Protein AF-A0AAN7PDF5-F1 (afdb_monomer)

Secondary structure (DSSP, 8-state):
-HHHHHHHHHHHHHHHHHHHHHHHHHHHHHHHHHHHHHHHHHHHHHHHH--HHHHTTGGGS-HHHHT-HHHHHHHHHHHHSHHHHHHHHHHHHHH----TTS-HHHHHHHHHHHHHHH-TTS-HHHHHHHHHHHHHHHHHHHHHHTT--

Structure (mmCIF, N/CA/C/O backbone):
data_AF-A0AAN7PDF5-F1
#
_entry.id   AF-A0AAN7PDF5-F1
#
loop_
_atom_site.group_PDB
_atom_site.id
_atom_site.type_symbol
_atom_site.label_atom_id
_atom_site.label_alt_id
_atom_site.label_comp_id
_atom_site.label_asym_id
_atom_site.label_entity_id
_atom_site.label_seq_id
_atom_site.pdbx_PDB_ins_code
_atom_site.Cartn_x
_atom_site.Cartn_y
_atom_site.Cartn_z
_atom_site.occupancy
_atom_site.B_iso_or_equiv
_atom_site.auth_seq_id
_atom_site.auth_comp_id
_atom_site.auth_asym_id
_atom_site.auth_atom_id
_atom_site.pdbx_PDB_model_num
ATOM 1 N N . MET A 1 1 ? 36.054 16.491 -57.689 1.00 58.94 1 MET A N 1
ATOM 2 C CA . MET A 1 1 ? 36.475 15.459 -56.712 1.00 58.94 1 MET A CA 1
ATOM 3 C C . MET A 1 1 ? 36.197 15.874 -55.263 1.00 58.94 1 MET A C 1
ATOM 5 O O . MET A 1 1 ? 35.861 14.996 -54.487 1.00 58.94 1 MET A O 1
ATOM 9 N N . LEU A 1 2 ? 36.291 17.167 -54.902 1.00 62.31 2 LEU A N 1
ATOM 10 C CA . LEU A 1 2 ? 35.945 17.670 -53.557 1.00 62.31 2 LEU A CA 1
ATOM 11 C C . LEU A 1 2 ? 34.435 17.578 -53.238 1.00 62.31 2 LEU A C 1
ATOM 13 O O . LEU A 1 2 ? 34.096 16.955 -52.245 1.00 62.31 2 LEU A O 1
ATOM 17 N N . ASN A 1 3 ? 33.548 18.028 -54.139 1.00 74.94 3 ASN A N 1
ATOM 18 C CA . ASN A 1 3 ? 32.081 17.953 -53.955 1.00 74.94 3 ASN A CA 1
ATOM 19 C C . ASN A 1 3 ? 31.545 16.542 -53.667 1.00 74.94 3 ASN A C 1
ATOM 21 O O . ASN A 1 3 ? 30.668 16.362 -52.838 1.00 74.94 3 ASN A O 1
ATOM 25 N N . LEU A 1 4 ? 32.093 15.529 -54.344 1.00 82.38 4 LEU A N 1
ATOM 26 C CA . LEU A 1 4 ? 31.628 14.151 -54.185 1.00 82.38 4 LEU A CA 1
ATOM 27 C C . LEU A 1 4 ? 31.993 13.586 -52.804 1.00 82.38 4 LEU A C 1
ATOM 29 O O . LEU A 1 4 ? 31.283 12.746 -52.274 1.00 82.38 4 LEU A O 1
ATOM 33 N N . LYS A 1 5 ? 33.114 14.028 -52.219 1.00 83.38 5 LYS A N 1
ATOM 34 C CA . LYS A 1 5 ? 33.492 13.612 -50.863 1.00 83.38 5 LYS A CA 1
ATOM 35 C C . LYS A 1 5 ? 32.571 14.227 -49.816 1.00 83.38 5 LYS A C 1
ATOM 37 O O . LYS A 1 5 ? 32.263 13.559 -48.842 1.00 83.38 5 LYS A O 1
ATOM 42 N N . GLU A 1 6 ? 32.155 15.469 -50.028 1.00 85.31 6 GLU A N 1
ATOM 43 C CA . GLU A 1 6 ? 31.268 16.204 -49.126 1.00 85.31 6 GLU A CA 1
ATOM 44 C C . GLU A 1 6 ? 29.855 15.603 -49.134 1.00 85.31 6 GLU A C 1
ATOM 46 O O . GLU A 1 6 ? 29.350 15.235 -48.081 1.00 85.31 6 GLU A O 1
ATOM 51 N N . GLU A 1 7 ? 29.311 15.321 -50.321 1.00 87.06 7 GLU A N 1
ATOM 52 C CA . GLU A 1 7 ? 28.013 14.649 -50.498 1.00 87.06 7 GLU A CA 1
ATOM 53 C C . GLU A 1 7 ? 27.995 13.226 -49.902 1.00 87.06 7 GLU A C 1
ATOM 55 O O . GLU A 1 7 ? 27.017 12.797 -49.288 1.00 87.06 7 GLU A O 1
ATOM 60 N N . ILE A 1 8 ? 29.105 12.485 -50.025 1.00 90.88 8 ILE A N 1
ATOM 61 C CA . ILE A 1 8 ? 29.248 11.172 -49.378 1.00 90.88 8 ILE A CA 1
ATOM 62 C C . ILE A 1 8 ? 29.306 11.316 -47.851 1.00 90.88 8 ILE A C 1
ATOM 64 O O . ILE A 1 8 ? 28.710 10.496 -47.156 1.00 90.88 8 ILE A O 1
ATOM 68 N N . CYS A 1 9 ? 30.008 12.321 -47.319 1.00 89.19 9 CYS A N 1
ATOM 69 C CA . CYS A 1 9 ? 30.081 12.558 -45.876 1.00 89.19 9 CYS A CA 1
ATOM 70 C C . CYS A 1 9 ? 28.717 12.924 -45.283 1.00 89.19 9 CYS A C 1
ATOM 72 O O . CYS A 1 9 ? 28.357 12.368 -44.250 1.00 89.19 9 CYS A O 1
ATOM 74 N N . GLU A 1 10 ? 27.952 13.798 -45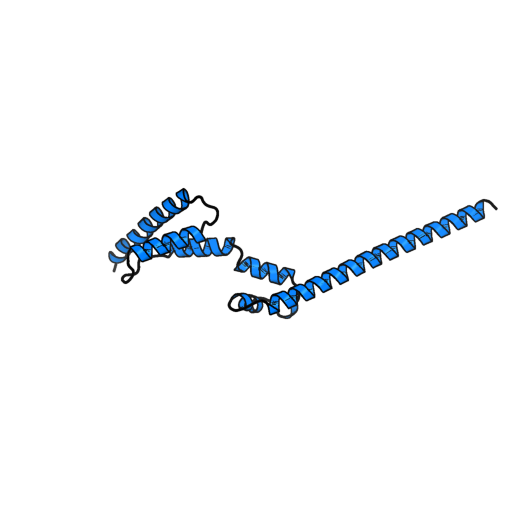.939 1.00 90.69 10 GLU A N 1
ATOM 75 C CA . GLU A 1 10 ? 26.587 14.143 -45.517 1.00 90.69 10 GLU A CA 1
ATOM 76 C C . GLU A 1 10 ? 25.687 12.905 -45.522 1.00 90.69 10 GLU A C 1
ATOM 78 O O . GLU A 1 10 ? 25.125 12.553 -44.491 1.00 90.69 10 GLU A O 1
ATOM 83 N N . SER A 1 11 ? 25.670 12.136 -46.619 1.00 91.56 11 SER A N 1
ATOM 84 C CA . SER A 1 11 ? 24.857 10.914 -46.695 1.00 91.56 11 SER A CA 1
ATOM 85 C C . SER A 1 11 ? 25.243 9.854 -45.656 1.00 91.56 11 SER A C 1
ATOM 87 O O . SER A 1 11 ? 24.397 9.062 -45.235 1.00 91.56 11 SER A O 1
ATOM 89 N N . VAL A 1 12 ? 26.520 9.776 -45.271 1.00 94.75 12 VAL A N 1
ATOM 90 C CA . VAL A 1 12 ? 26.971 8.874 -44.204 1.00 94.75 12 VAL A CA 1
ATOM 91 C C . VAL A 1 12 ? 26.532 9.389 -42.836 1.00 94.75 12 VAL A C 1
ATOM 93 O O . VAL A 1 12 ? 26.063 8.581 -42.040 1.00 94.75 12 VAL A O 1
ATOM 96 N N . ASN A 1 13 ? 26.639 10.692 -42.573 1.00 93.69 13 ASN A N 1
ATOM 97 C CA . ASN A 1 13 ? 26.194 11.290 -41.314 1.00 93.69 13 ASN A CA 1
ATOM 98 C C . ASN A 1 13 ? 24.681 11.142 -41.118 1.00 93.69 13 ASN A C 1
ATOM 100 O O . ASN A 1 13 ? 24.274 10.696 -40.051 1.00 93.69 13 ASN A O 1
ATOM 104 N N . ASP A 1 14 ? 23.874 11.388 -42.153 1.00 94.75 14 ASP A N 1
ATOM 105 C CA . ASP A 1 14 ? 22.415 11.213 -42.092 1.00 94.75 14 ASP A CA 1
ATOM 106 C C . ASP A 1 14 ? 22.040 9.771 -41.716 1.00 94.75 14 ASP A C 1
ATOM 108 O O . ASP A 1 14 ? 21.170 9.523 -40.886 1.00 94.75 14 ASP A O 1
ATOM 112 N N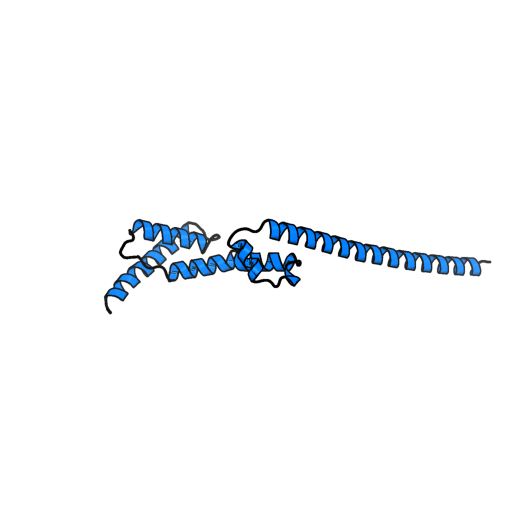 . LYS A 1 15 ? 22.745 8.789 -42.294 1.00 95.75 15 LYS A N 1
ATOM 113 C CA . LYS A 1 15 ? 22.538 7.367 -41.974 1.00 95.75 15 LYS A CA 1
ATOM 114 C C . LYS A 1 15 ? 23.014 7.005 -40.571 1.00 95.75 15 LYS A C 1
ATOM 116 O O . LYS A 1 15 ? 22.474 6.072 -39.985 1.00 95.75 15 LYS A O 1
ATOM 121 N N . ILE A 1 16 ? 24.048 7.670 -40.056 1.00 95.56 16 ILE A N 1
ATOM 122 C CA . ILE A 1 16 ? 24.496 7.482 -38.672 1.00 95.56 16 ILE A CA 1
ATOM 123 C C . ILE A 1 16 ? 23.417 8.001 -37.722 1.00 95.56 16 ILE A C 1
ATOM 125 O O . ILE A 1 16 ? 23.027 7.261 -36.825 1.00 95.56 16 ILE A O 1
ATOM 129 N N . GLU A 1 17 ? 22.893 9.203 -37.961 1.00 96.38 17 GLU A N 1
ATOM 130 C CA . GLU A 1 17 ? 21.837 9.806 -37.141 1.00 96.38 17 GLU A CA 1
ATOM 131 C C . GLU A 1 17 ? 20.555 8.954 -37.158 1.00 96.38 17 GLU A C 1
ATOM 133 O O . GLU A 1 17 ? 20.021 8.622 -36.101 1.00 96.38 17 GLU A O 1
ATOM 138 N N . GLU A 1 18 ? 20.130 8.467 -38.331 1.00 96.75 18 GLU A N 1
ATOM 139 C CA . GLU A 1 18 ? 18.993 7.540 -38.457 1.00 96.75 18 GLU A CA 1
ATOM 140 C C . GLU A 1 18 ? 19.201 6.253 -37.636 1.00 96.75 18 GLU A C 1
ATOM 142 O O . GLU A 1 18 ? 18.292 5.767 -36.956 1.00 96.75 18 GLU A O 1
ATOM 147 N N . VAL A 1 19 ? 20.414 5.688 -37.670 1.00 96.62 19 VAL A N 1
ATOM 148 C CA . VAL A 1 19 ? 20.750 4.494 -36.885 1.00 96.62 19 VAL A CA 1
ATOM 149 C C . VAL A 1 19 ? 20.757 4.799 -35.388 1.00 96.62 19 VAL A C 1
ATOM 151 O O . VAL A 1 19 ? 20.282 3.968 -34.610 1.00 96.62 19 VAL A O 1
ATOM 154 N N . GLU A 1 20 ? 21.274 5.952 -34.968 1.00 97.50 20 GLU A N 1
ATOM 155 C CA . GLU A 1 20 ? 21.283 6.373 -33.564 1.00 97.50 20 GLU A CA 1
ATOM 156 C C . GLU A 1 20 ? 19.857 6.526 -33.022 1.00 97.50 20 GLU A C 1
ATOM 158 O O . GLU A 1 20 ? 19.531 5.924 -31.993 1.00 97.50 20 GLU A O 1
ATOM 163 N N . GLU A 1 21 ? 18.974 7.217 -33.747 1.00 97.12 21 GLU A N 1
ATOM 164 C CA . GLU A 1 21 ? 17.566 7.368 -33.363 1.00 97.12 21 GLU A CA 1
ATOM 165 C C . GLU A 1 21 ? 16.846 6.016 -33.250 1.00 97.12 21 GLU A C 1
ATOM 167 O O . GLU A 1 21 ? 16.120 5.757 -32.281 1.00 97.12 21 GLU A O 1
ATOM 172 N N . GLU A 1 22 ? 17.067 5.118 -34.211 1.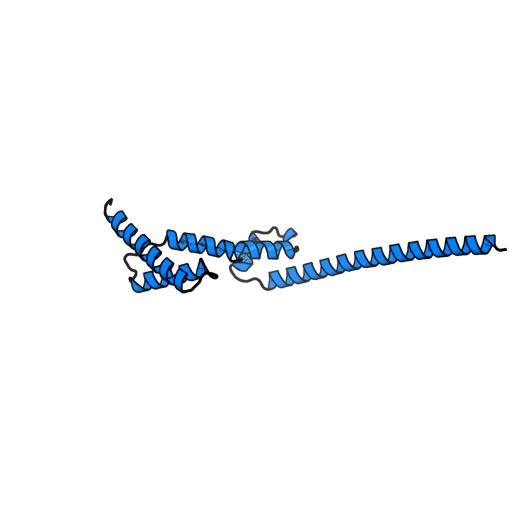00 97.44 22 GLU A N 1
ATOM 173 C CA . GLU A 1 22 ? 16.449 3.793 -34.231 1.00 97.44 22 GLU A CA 1
ATOM 174 C C . GLU A 1 22 ? 16.972 2.898 -33.091 1.00 97.44 22 GLU A C 1
ATOM 176 O O . GLU A 1 22 ? 16.212 2.126 -32.492 1.00 97.44 22 GLU A O 1
ATOM 181 N N . VAL A 1 23 ? 18.261 3.006 -32.746 1.00 97.62 23 VAL A N 1
ATOM 182 C CA . VAL A 1 23 ? 18.846 2.319 -31.585 1.00 97.62 23 VAL A CA 1
ATOM 183 C C . VAL A 1 23 ? 18.248 2.855 -30.291 1.00 97.62 23 VAL A C 1
ATOM 185 O O . VAL A 1 23 ? 17.833 2.056 -29.448 1.00 97.62 23 VAL A O 1
ATOM 188 N N . GLU A 1 24 ? 18.154 4.175 -30.127 1.00 96.94 24 GLU A N 1
ATOM 189 C CA . GLU A 1 24 ? 17.550 4.766 -28.937 1.00 96.94 24 GLU A CA 1
ATOM 190 C C . GLU A 1 24 ? 16.079 4.379 -28.786 1.00 96.94 24 GLU A C 1
ATOM 192 O O . GLU A 1 24 ? 15.627 4.041 -27.689 1.00 96.94 24 GLU A O 1
ATOM 197 N N . LYS A 1 25 ? 15.321 4.396 -29.885 1.00 97.06 25 LYS A N 1
ATOM 198 C CA . LYS A 1 25 ? 13.922 3.971 -29.897 1.00 97.06 25 LYS A CA 1
ATOM 199 C C . LYS A 1 25 ? 13.791 2.517 -29.452 1.00 97.06 25 LYS A C 1
ATOM 201 O O . LYS A 1 25 ? 13.025 2.231 -28.533 1.00 97.06 25 LYS A O 1
ATOM 206 N N . LYS A 1 26 ? 14.599 1.613 -30.015 1.00 96.50 26 LYS A N 1
ATOM 207 C CA . LYS A 1 26 ? 14.631 0.202 -29.599 1.00 96.50 26 LYS A CA 1
ATOM 208 C C . LYS A 1 26 ? 15.055 0.027 -28.147 1.00 96.50 26 LYS A C 1
ATOM 210 O O . LYS A 1 26 ? 14.560 -0.880 -27.478 1.00 96.50 26 LYS A O 1
ATOM 215 N N . LEU A 1 27 ? 15.968 0.860 -27.650 1.00 96.25 27 LEU A N 1
ATOM 216 C CA . LEU A 1 27 ? 16.372 0.848 -26.248 1.00 96.25 27 LEU A CA 1
ATOM 217 C C . LEU A 1 27 ? 15.190 1.232 -25.345 1.00 96.25 27 LEU A C 1
ATOM 219 O O . LEU A 1 27 ? 14.902 0.510 -24.392 1.00 96.25 27 LEU A O 1
ATOM 223 N N . ARG A 1 28 ? 14.468 2.309 -25.684 1.00 95.56 28 ARG A N 1
ATOM 224 C CA . ARG A 1 28 ? 13.273 2.775 -24.960 1.00 95.56 28 ARG A CA 1
ATOM 225 C C . ARG A 1 28 ? 12.166 1.720 -24.946 1.00 95.56 28 ARG A C 1
ATOM 227 O O . ARG A 1 28 ? 11.657 1.393 -23.877 1.00 95.56 28 ARG A O 1
ATOM 234 N N . GLU A 1 29 ? 11.848 1.134 -26.097 1.00 96.06 29 GLU A N 1
ATOM 235 C CA . GLU A 1 29 ? 10.846 0.064 -26.211 1.00 96.06 29 GLU A CA 1
ATOM 236 C C . GLU A 1 29 ? 11.232 -1.166 -25.378 1.00 96.06 29 GLU A C 1
ATOM 238 O O . GLU A 1 29 ? 10.410 -1.715 -24.642 1.00 96.06 29 GLU A O 1
ATOM 243 N N . LYS A 1 30 ? 12.505 -1.583 -25.426 1.00 95.56 30 LYS A N 1
ATOM 244 C CA . LYS A 1 30 ? 12.992 -2.696 -24.601 1.00 95.56 30 LYS A CA 1
ATOM 245 C C . LYS A 1 30 ? 12.930 -2.391 -23.109 1.00 95.56 30 LYS A C 1
ATOM 247 O O . LYS A 1 30 ? 12.608 -3.295 -22.342 1.00 95.56 30 LYS A O 1
ATOM 252 N N . MET A 1 31 ? 13.240 -1.162 -22.696 1.00 95.12 31 MET A N 1
ATOM 253 C CA . MET A 1 31 ? 13.129 -0.752 -21.295 1.00 95.12 31 MET A CA 1
ATOM 254 C C . MET A 1 31 ? 11.680 -0.813 -20.810 1.00 95.12 31 MET A C 1
ATOM 256 O O . MET A 1 31 ? 11.435 -1.391 -19.756 1.00 95.12 31 MET A O 1
ATOM 260 N N . GLN A 1 32 ? 10.728 -0.309 -21.600 1.00 92.56 32 GLN A N 1
ATOM 261 C CA . GLN A 1 32 ? 9.301 -0.375 -21.266 1.00 92.56 32 GLN A CA 1
ATOM 262 C C . GLN A 1 32 ? 8.811 -1.821 -21.140 1.00 92.56 32 GLN A C 1
ATOM 264 O O . GLN A 1 32 ? 8.199 -2.179 -20.137 1.00 92.56 32 GLN A O 1
ATOM 269 N N . LEU A 1 33 ? 9.150 -2.681 -22.106 1.00 93.19 33 LEU A N 1
ATOM 270 C CA . LEU A 1 33 ? 8.805 -4.106 -22.051 1.00 93.19 33 LEU A CA 1
ATOM 271 C C . LEU A 1 33 ? 9.427 -4.813 -20.838 1.00 93.19 33 LEU A C 1
ATOM 273 O O . LEU A 1 33 ? 8.822 -5.712 -20.254 1.00 93.19 33 LEU A O 1
ATOM 277 N N . PHE A 1 34 ? 10.653 -4.438 -20.466 1.00 93.94 34 PHE A N 1
ATOM 278 C CA . PHE A 1 34 ? 11.329 -4.999 -19.301 1.00 93.94 34 PHE A CA 1
ATOM 279 C C . PHE A 1 34 ? 10.648 -4.580 -17.994 1.00 93.94 34 PHE A C 1
ATOM 281 O O . PHE A 1 34 ? 10.416 -5.426 -17.131 1.00 93.94 34 PHE A O 1
ATOM 288 N N . GLU A 1 35 ? 10.286 -3.305 -17.869 1.00 90.19 35 GLU A N 1
ATOM 289 C CA . GLU A 1 35 ? 9.569 -2.767 -16.713 1.00 90.19 35 GLU A CA 1
ATOM 290 C C . GLU A 1 35 ? 8.170 -3.379 -16.572 1.00 90.19 35 GLU A C 1
ATOM 292 O O . GLU A 1 35 ? 7.802 -3.837 -15.491 1.00 90.19 35 GLU A O 1
ATOM 297 N N . GLU A 1 36 ? 7.421 -3.497 -17.670 1.00 89.38 36 GLU A N 1
ATOM 298 C CA . GLU A 1 36 ? 6.111 -4.154 -17.679 1.00 89.38 36 GLU A CA 1
ATOM 299 C C . GLU A 1 36 ? 6.213 -5.612 -17.215 1.00 89.38 36 GLU A C 1
ATOM 301 O O . GLU A 1 36 ? 5.439 -6.066 -16.368 1.00 89.38 36 GLU A O 1
ATOM 306 N N . ARG A 1 37 ? 7.231 -6.336 -17.690 1.00 91.56 37 ARG A N 1
ATOM 307 C CA . ARG A 1 37 ? 7.473 -7.721 -17.278 1.00 91.56 37 ARG A CA 1
ATOM 308 C C . ARG A 1 37 ? 7.837 -7.836 -15.797 1.00 91.56 37 ARG A C 1
ATOM 310 O O . ARG A 1 37 ? 7.403 -8.783 -15.138 1.00 91.56 37 ARG A O 1
ATOM 317 N N . ILE A 1 38 ? 8.617 -6.893 -15.266 1.00 92.38 38 ILE A N 1
ATOM 318 C CA . ILE A 1 38 ? 8.904 -6.817 -13.827 1.00 92.38 38 ILE A CA 1
ATOM 319 C C . ILE A 1 38 ? 7.611 -6.583 -13.047 1.00 92.38 38 ILE A C 1
ATOM 321 O O . ILE A 1 38 ? 7.350 -7.299 -12.081 1.00 92.38 38 ILE A O 1
ATOM 325 N N . ASN A 1 39 ? 6.779 -5.638 -13.482 1.00 90.56 39 ASN A N 1
ATOM 326 C CA . ASN A 1 39 ? 5.529 -5.304 -12.806 1.00 90.56 39 ASN A CA 1
ATOM 327 C C . ASN A 1 39 ? 4.554 -6.486 -12.788 1.00 90.56 39 ASN A C 1
ATOM 329 O O . ASN A 1 39 ? 3.985 -6.788 -11.740 1.00 90.56 39 ASN A O 1
ATOM 333 N N . GLN A 1 40 ? 4.429 -7.227 -13.889 1.00 88.06 40 GLN A N 1
ATOM 334 C CA . GLN A 1 40 ? 3.621 -8.452 -13.938 1.00 88.06 40 GLN A CA 1
ATOM 335 C C . GLN A 1 40 ? 4.128 -9.521 -12.957 1.00 88.06 40 GLN A C 1
ATOM 337 O O . GLN A 1 40 ? 3.344 -10.150 -12.238 1.00 88.06 40 GLN A O 1
ATOM 342 N N . MET A 1 41 ? 5.449 -9.717 -12.888 1.00 90.75 41 MET A N 1
ATOM 343 C CA . MET A 1 41 ? 6.054 -10.688 -11.975 1.00 90.75 41 MET A CA 1
ATOM 344 C C . MET A 1 41 ? 5.862 -10.280 -10.508 1.00 90.75 41 MET A C 1
ATOM 346 O O . MET A 1 41 ? 5.507 -11.115 -9.673 1.00 90.75 41 MET A O 1
ATOM 350 N N . ASN A 1 42 ? 6.034 -8.992 -10.205 1.00 92.25 42 ASN A N 1
ATOM 351 C CA . ASN A 1 42 ? 5.815 -8.431 -8.876 1.00 92.25 42 ASN A CA 1
ATOM 352 C C . ASN A 1 42 ? 4.346 -8.529 -8.457 1.00 92.25 42 ASN A C 1
ATOM 354 O O . ASN A 1 42 ? 4.072 -8.947 -7.335 1.00 92.25 42 ASN A O 1
ATOM 358 N N . SER A 1 43 ? 3.407 -8.216 -9.356 1.00 89.88 43 SER A N 1
ATOM 359 C CA . SER A 1 43 ? 1.971 -8.371 -9.108 1.00 89.88 43 SER A CA 1
ATOM 360 C C . SER A 1 43 ? 1.618 -9.824 -8.780 1.00 89.88 43 SER A C 1
ATOM 362 O O . SER A 1 43 ? 1.033 -10.105 -7.732 1.00 89.88 43 SER A O 1
ATOM 364 N N . THR A 1 44 ? 2.065 -10.770 -9.607 1.00 90.31 44 THR A N 1
ATOM 365 C CA . THR A 1 44 ? 1.800 -12.199 -9.387 1.00 90.31 44 THR A CA 1
ATOM 366 C C . THR A 1 44 ? 2.365 -12.670 -8.045 1.00 90.31 44 THR A C 1
ATOM 368 O O . THR A 1 44 ? 1.677 -13.331 -7.266 1.00 90.31 44 THR A O 1
ATOM 371 N N . SER A 1 45 ? 3.612 -12.298 -7.742 1.00 92.19 45 SER A N 1
ATOM 372 C CA . SER A 1 45 ? 4.271 -12.631 -6.475 1.00 92.19 45 SER A CA 1
ATOM 373 C C . SER A 1 45 ? 3.537 -12.034 -5.270 1.00 92.19 45 SER A C 1
ATOM 375 O O . SER A 1 45 ? 3.318 -12.715 -4.261 1.00 92.19 45 SER A O 1
ATOM 377 N N . LEU A 1 46 ? 3.094 -10.779 -5.389 1.00 91.00 46 LEU A N 1
ATOM 378 C CA . LEU A 1 46 ? 2.325 -10.079 -4.367 1.00 91.00 46 LEU A CA 1
ATOM 379 C C . LEU A 1 46 ? 1.004 -10.802 -4.096 1.00 91.00 46 LEU A C 1
ATOM 381 O O . LEU A 1 46 ? 0.747 -11.168 -2.951 1.00 91.00 46 LEU A O 1
ATOM 385 N N . ILE A 1 47 ? 0.214 -11.091 -5.134 1.00 89.25 47 ILE A N 1
ATOM 386 C CA . ILE A 1 47 ? -1.062 -11.817 -5.029 1.00 89.25 47 ILE A CA 1
ATOM 387 C C . ILE A 1 47 ? -0.864 -13.167 -4.329 1.00 89.25 47 ILE A C 1
ATOM 389 O O . ILE A 1 47 ? -1.583 -13.487 -3.381 1.00 89.25 47 ILE A O 1
ATOM 393 N N . VAL A 1 48 ? 0.153 -13.935 -4.735 1.00 90.62 48 VAL A N 1
ATOM 394 C CA . VAL A 1 48 ? 0.478 -15.241 -4.135 1.00 90.62 48 VAL A CA 1
ATOM 395 C C . VAL A 1 48 ? 0.955 -15.119 -2.688 1.00 90.62 48 VAL A C 1
ATOM 397 O O . VAL A 1 48 ? 0.872 -16.098 -1.946 1.00 90.62 48 VAL A O 1
ATOM 400 N N . SER A 1 49 ? 1.403 -13.947 -2.244 1.00 90.44 49 SER A N 1
ATOM 401 C CA . SER A 1 49 ? 1.837 -13.697 -0.865 1.00 90.44 49 SER A CA 1
ATOM 402 C C . SER A 1 49 ? 0.706 -13.206 0.049 1.00 90.44 49 SER A C 1
ATOM 404 O O . SER A 1 49 ? 0.786 -13.392 1.264 1.00 90.44 49 SER A O 1
ATOM 406 N N . LEU A 1 50 ? -0.370 -12.629 -0.499 1.00 90.44 50 LEU A N 1
ATOM 407 C CA . LEU A 1 50 ? -1.494 -12.111 0.288 1.00 90.44 50 LEU A CA 1
ATOM 408 C C . LEU A 1 50 ? -2.272 -13.235 0.991 1.00 90.44 50 LEU A C 1
ATOM 410 O O . LEU A 1 50 ? -2.579 -14.283 0.418 1.00 90.44 50 LEU A O 1
ATOM 414 N N . ARG A 1 51 ? -2.613 -13.023 2.264 1.00 90.00 51 ARG A N 1
ATOM 415 C CA . ARG A 1 51 ? -3.352 -13.978 3.107 1.00 90.00 51 ARG A CA 1
ATOM 416 C C . ARG A 1 51 ? -4.431 -13.253 3.909 1.00 90.00 51 ARG A C 1
ATOM 418 O O . ARG A 1 51 ? -4.306 -12.061 4.186 1.00 90.00 51 ARG A O 1
ATOM 425 N N . GLY A 1 52 ? -5.472 -13.983 4.310 1.00 87.56 52 GLY A N 1
ATOM 426 C CA . GLY A 1 52 ? -6.511 -13.482 5.217 1.00 87.56 52 GLY A CA 1
ATOM 427 C C . GLY A 1 52 ? -7.190 -12.204 4.715 1.00 87.56 52 GLY A C 1
ATOM 428 O O . GLY A 1 52 ? -7.555 -12.105 3.546 1.00 87.56 52 GLY A O 1
ATOM 429 N N . GLU A 1 53 ? -7.338 -11.211 5.593 1.00 83.00 53 GLU A N 1
ATOM 430 C CA . GLU A 1 53 ? -7.998 -9.936 5.273 1.00 83.00 53 GLU A CA 1
ATOM 431 C C . GLU A 1 53 ? -7.308 -9.149 4.150 1.00 83.00 53 GLU A C 1
ATOM 433 O O . GLU A 1 53 ? -7.983 -8.445 3.396 1.00 83.00 53 GLU A O 1
ATOM 438 N N . ALA A 1 54 ? -5.989 -9.313 3.996 1.00 83.94 54 ALA A N 1
ATOM 439 C CA . ALA A 1 54 ? -5.223 -8.652 2.944 1.00 83.94 54 ALA A CA 1
ATOM 440 C C . ALA A 1 54 ? -5.559 -9.217 1.558 1.00 83.94 54 ALA A C 1
ATOM 442 O O . ALA A 1 54 ? -5.624 -8.466 0.589 1.00 83.94 54 ALA A O 1
ATOM 443 N N . LEU A 1 55 ? -5.882 -10.514 1.467 1.00 87.44 55 LEU A N 1
ATOM 444 C CA . LEU A 1 55 ? -6.415 -11.110 0.237 1.00 87.44 55 LEU A CA 1
ATOM 445 C C . LEU A 1 55 ? -7.797 -10.534 -0.110 1.00 87.44 55 LEU A C 1
ATOM 447 O O . LEU A 1 55 ? -8.124 -10.362 -1.281 1.00 87.44 55 LEU A O 1
ATOM 451 N N . GLY A 1 56 ? -8.584 -10.156 0.902 1.00 85.00 56 GLY A N 1
ATOM 452 C CA . GLY A 1 56 ? -9.869 -9.482 0.716 1.00 85.00 56 GLY A CA 1
ATOM 453 C C . GLY A 1 56 ? -9.764 -8.138 -0.016 1.00 85.00 56 GLY A C 1
ATOM 454 O O . GLY A 1 56 ? -10.760 -7.666 -0.553 1.00 85.00 56 GLY A O 1
ATOM 455 N N . VAL A 1 57 ? -8.577 -7.521 -0.091 1.00 85.44 57 VAL A N 1
ATOM 456 C CA . VAL A 1 57 ? -8.357 -6.327 -0.928 1.00 85.44 57 VAL A CA 1
ATOM 457 C C . VAL A 1 57 ? -8.522 -6.645 -2.412 1.00 85.44 57 VAL A C 1
ATOM 459 O O . VAL A 1 57 ? -9.057 -5.807 -3.139 1.00 85.44 57 VAL A O 1
ATOM 462 N N . LEU A 1 58 ? -8.170 -7.855 -2.859 1.00 85.81 58 LEU A N 1
ATOM 463 C CA . LEU A 1 58 ? -8.306 -8.249 -4.265 1.00 85.81 58 LEU A CA 1
ATOM 464 C C . LEU A 1 58 ? -9.766 -8.271 -4.722 1.00 85.81 58 LEU A C 1
ATOM 466 O O . LEU A 1 58 ? -10.050 -7.894 -5.847 1.00 85.81 58 LEU A O 1
ATOM 470 N N . GLN A 1 59 ? -10.712 -8.581 -3.830 1.00 84.19 59 GLN A N 1
ATOM 471 C CA . GLN A 1 59 ? -12.149 -8.536 -4.145 1.00 84.19 59 GLN A CA 1
ATOM 472 C C . GLN A 1 59 ? -12.648 -7.120 -4.480 1.00 84.19 59 GLN A C 1
ATOM 474 O O . GLN A 1 59 ? -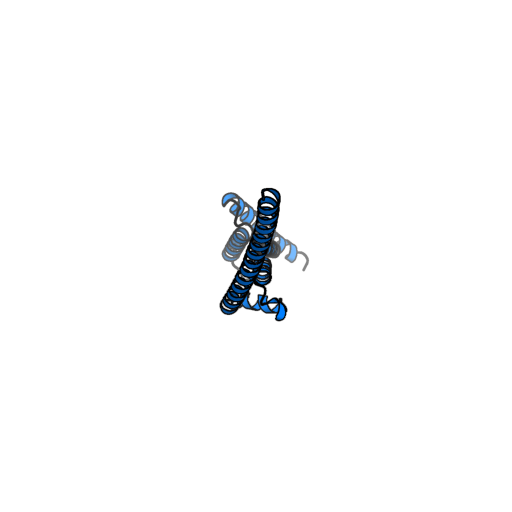13.699 -6.958 -5.093 1.00 84.19 59 GLN A O 1
ATOM 479 N N . THR A 1 60 ? -11.906 -6.081 -4.081 1.00 84.31 60 THR A N 1
ATOM 480 C CA . THR A 1 60 ? -12.227 -4.679 -4.399 1.00 84.31 60 THR A CA 1
ATOM 481 C C . THR A 1 60 ? -11.646 -4.222 -5.741 1.00 84.31 60 THR A C 1
ATOM 483 O O . THR A 1 60 ? -11.903 -3.091 -6.171 1.00 84.31 60 THR A O 1
ATOM 486 N N . VAL A 1 61 ? -10.834 -5.065 -6.388 1.00 85.50 61 VAL A N 1
ATOM 487 C CA . VAL A 1 61 ? -10.133 -4.781 -7.642 1.00 85.50 61 VAL A CA 1
ATOM 488 C C . VAL A 1 61 ? -10.643 -5.739 -8.724 1.00 85.50 61 VAL A C 1
ATOM 490 O O . VAL A 1 61 ? -10.573 -6.951 -8.540 1.00 85.50 61 VAL A O 1
ATOM 493 N N . PRO A 1 62 ? -11.141 -5.232 -9.864 1.00 84.12 62 PRO A N 1
ATOM 494 C CA . PRO A 1 62 ? -11.536 -6.082 -10.983 1.00 84.12 62 PRO A CA 1
ATOM 495 C C . PRO A 1 62 ? -10.387 -6.986 -11.447 1.00 84.12 62 PRO A C 1
ATOM 497 O O . PRO A 1 62 ? -9.256 -6.516 -11.538 1.00 84.12 62 PRO A O 1
ATOM 500 N N . ASP A 1 63 ? -10.681 -8.236 -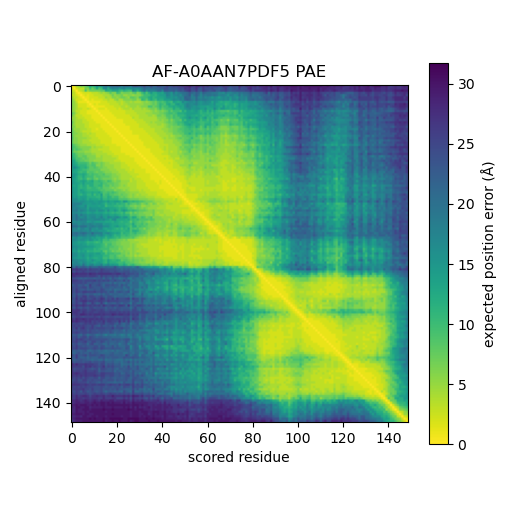11.810 1.00 82.31 63 ASP A N 1
ATOM 501 C CA . ASP A 1 63 ? -9.665 -9.241 -12.173 1.00 82.31 63 ASP A CA 1
ATOM 502 C C . ASP A 1 63 ? -8.695 -8.758 -13.265 1.00 82.31 63 ASP A C 1
ATOM 504 O O . ASP A 1 63 ? -7.486 -8.914 -13.137 1.00 82.31 63 ASP A O 1
ATOM 508 N N . HIS A 1 64 ? -9.205 -8.056 -14.282 1.00 81.44 64 HIS A N 1
ATOM 509 C CA . HIS A 1 64 ? -8.399 -7.495 -15.376 1.00 81.44 64 HIS A CA 1
ATOM 510 C C . HIS A 1 64 ? -7.428 -6.378 -14.951 1.00 81.44 64 HIS A C 1
ATOM 512 O O . HIS A 1 64 ? -6.572 -5.981 -15.734 1.00 81.44 64 HIS A O 1
ATOM 518 N N . LEU A 1 65 ? -7.567 -5.841 -13.737 1.00 81.38 65 LEU A N 1
ATOM 519 C CA . LEU A 1 65 ? -6.680 -4.821 -13.175 1.00 81.38 65 LEU A CA 1
ATOM 520 C C . LEU A 1 65 ? -5.792 -5.368 -12.055 1.00 81.38 65 LEU A C 1
ATOM 522 O O . LEU A 1 65 ? -4.940 -4.636 -11.558 1.00 81.38 65 LEU A O 1
ATOM 526 N N . GLN A 1 66 ? -5.959 -6.634 -11.660 1.00 79.94 66 GLN A N 1
ATOM 527 C CA . GLN A 1 66 ? -5.102 -7.259 -10.651 1.00 79.94 66 GLN A CA 1
ATOM 528 C C . GLN A 1 66 ? -3.678 -7.475 -11.183 1.00 79.94 66 GLN A C 1
ATOM 530 O O . GLN A 1 66 ? -2.738 -7.499 -10.404 1.00 79.94 66 GLN A O 1
ATOM 535 N N . GLU A 1 67 ? -3.470 -7.516 -12.500 1.00 79.94 67 GLU A N 1
ATOM 536 C CA . GLU A 1 67 ? -2.129 -7.563 -13.105 1.00 79.94 67 GLU A CA 1
ATOM 537 C C . GLU A 1 67 ? -1.352 -6.239 -12.955 1.00 79.94 67 GLU A C 1
ATOM 539 O O . GLU A 1 67 ? -0.126 -6.218 -13.074 1.00 79.94 67 GLU A O 1
ATOM 544 N N . ASN A 1 68 ? -2.036 -5.135 -12.627 1.00 86.50 68 ASN A N 1
ATOM 545 C CA . ASN A 1 68 ? -1.403 -3.840 -12.411 1.00 86.50 68 ASN A CA 1
ATOM 546 C C . ASN A 1 68 ? -0.839 -3.734 -10.985 1.00 86.50 68 ASN A C 1
ATOM 548 O O . ASN A 1 68 ? -1.567 -3.503 -10.015 1.00 86.50 68 ASN A O 1
ATOM 552 N N . TYR A 1 69 ? 0.484 -3.867 -10.881 1.00 87.69 69 TYR A N 1
ATOM 553 C CA . TYR A 1 69 ? 1.214 -3.801 -9.617 1.00 87.69 69 TYR A CA 1
ATOM 554 C C . TYR A 1 69 ? 0.979 -2.492 -8.845 1.00 87.69 69 TYR A C 1
ATOM 556 O O . TYR A 1 69 ? 0.649 -2.535 -7.660 1.00 87.69 69 TYR A O 1
ATOM 564 N N . GLU A 1 70 ? 1.066 -1.338 -9.509 1.00 88.25 70 GLU A N 1
ATOM 565 C CA . GLU A 1 70 ? 0.895 -0.023 -8.871 1.00 88.25 70 GLU A CA 1
ATOM 566 C C . GLU A 1 70 ? -0.507 0.153 -8.282 1.00 88.25 70 GLU A C 1
ATOM 568 O O . GLU A 1 70 ? -0.682 0.670 -7.175 1.00 88.25 70 GLU A O 1
ATOM 573 N N . LEU A 1 71 ? -1.528 -0.338 -8.989 1.00 88.69 71 LEU A N 1
ATOM 574 C CA . LEU A 1 71 ? -2.896 -0.295 -8.487 1.00 88.69 71 LEU A CA 1
ATOM 575 C C . LEU A 1 71 ? -3.065 -1.177 -7.244 1.00 88.69 71 LEU A C 1
ATOM 577 O O . LEU A 1 71 ? -3.703 -0.749 -6.280 1.00 88.69 71 LEU A O 1
ATOM 581 N N . LEU A 1 72 ? -2.500 -2.388 -7.248 1.00 87.75 72 LEU A N 1
ATOM 582 C CA . LEU A 1 72 ? -2.550 -3.280 -6.089 1.00 87.75 72 LEU A CA 1
ATOM 583 C C . LEU A 1 72 ? -1.887 -2.649 -4.865 1.00 87.75 72 LEU A C 1
ATOM 585 O O . LEU A 1 72 ? -2.482 -2.650 -3.784 1.00 87.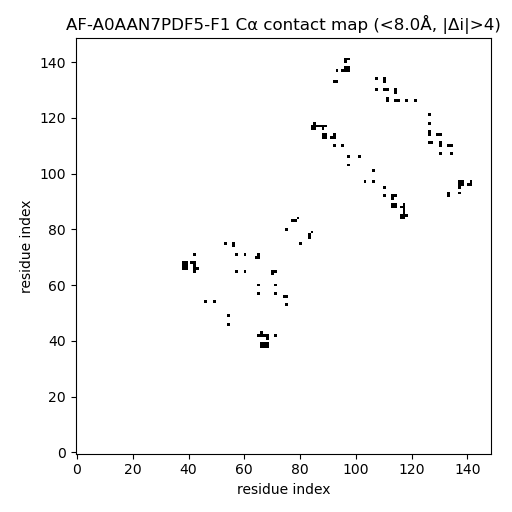75 72 LEU A O 1
ATOM 589 N N . ILE A 1 73 ? -0.696 -2.072 -5.040 1.00 88.81 73 ILE A N 1
ATOM 590 C CA . ILE A 1 73 ? 0.006 -1.362 -3.970 1.00 88.81 73 ILE A CA 1
ATOM 591 C C . ILE A 1 73 ? -0.842 -0.197 -3.469 1.00 88.81 73 ILE A C 1
ATOM 593 O O . ILE A 1 73 ? -1.108 -0.129 -2.274 1.00 88.81 73 ILE A O 1
ATOM 597 N N . SER A 1 74 ? -1.374 0.647 -4.354 1.00 86.69 74 SER A N 1
ATOM 598 C CA . SER A 1 74 ? -2.223 1.776 -3.959 1.00 86.69 74 SER A CA 1
ATOM 599 C C . SER A 1 74 ? -3.453 1.345 -3.145 1.00 86.69 74 SER A C 1
ATOM 601 O O . SER A 1 74 ? -3.810 1.995 -2.160 1.00 86.69 74 SER A O 1
ATOM 603 N N . ARG A 1 75 ? -4.096 0.221 -3.490 1.00 86.69 75 ARG A N 1
ATOM 604 C CA . ARG A 1 75 ? -5.242 -0.310 -2.727 1.00 86.69 75 ARG A CA 1
ATOM 605 C C . ARG A 1 75 ? -4.839 -0.870 -1.370 1.00 86.69 75 ARG A C 1
ATOM 607 O O . ARG A 1 75 ? -5.563 -0.661 -0.394 1.00 86.69 75 ARG A O 1
ATOM 614 N N . LEU A 1 76 ? -3.703 -1.561 -1.300 1.00 86.44 76 LEU A N 1
ATOM 615 C CA . LEU A 1 76 ? -3.143 -2.036 -0.037 1.00 86.44 76 LEU A CA 1
ATOM 616 C C . LEU A 1 76 ? -2.762 -0.858 0.857 1.00 86.44 76 LEU A C 1
ATOM 618 O O . LEU A 1 76 ? -3.135 -0.837 2.026 1.00 86.44 76 LEU A O 1
ATOM 622 N N . GLU A 1 77 ? -2.107 0.157 0.304 1.00 86.19 77 GLU A N 1
ATOM 623 C CA . GLU A 1 77 ? -1.796 1.387 1.015 1.00 86.19 77 GLU A CA 1
ATOM 624 C C . GLU A 1 77 ? -3.071 2.083 1.487 1.00 86.19 77 GLU A C 1
ATOM 626 O O . GLU A 1 77 ? -3.185 2.400 2.656 1.00 86.19 77 GLU A O 1
ATOM 631 N N . MET A 1 78 ? -4.093 2.262 0.658 1.00 80.94 78 MET A N 1
ATOM 632 C CA . MET A 1 78 ? -5.322 2.925 1.106 1.00 80.94 78 MET A CA 1
ATOM 633 C C . MET A 1 78 ? -5.982 2.221 2.307 1.00 80.94 78 MET A C 1
ATOM 635 O O . MET A 1 78 ? -6.550 2.885 3.173 1.00 80.94 78 MET A O 1
ATOM 639 N N . ARG A 1 79 ? -5.903 0.886 2.376 1.00 79.31 79 ARG A N 1
ATOM 640 C CA . ARG A 1 79 ? -6.504 0.103 3.465 1.00 79.31 79 ARG A CA 1
ATOM 641 C C . ARG A 1 79 ? -5.617 -0.007 4.706 1.00 79.31 79 ARG A C 1
ATOM 643 O O . ARG A 1 79 ? -6.147 -0.016 5.814 1.00 79.31 79 ARG A O 1
ATOM 650 N N . TYR A 1 80 ? -4.303 -0.126 4.524 1.00 77.00 80 TYR A N 1
ATOM 651 C CA . TYR A 1 80 ? -3.354 -0.452 5.595 1.00 77.00 80 TYR A CA 1
ATOM 652 C C . TYR A 1 80 ? -2.383 0.678 5.947 1.00 77.00 80 TYR A C 1
ATOM 654 O O . TYR A 1 80 ? -1.703 0.590 6.965 1.00 77.00 80 TYR A O 1
ATOM 662 N N . ARG A 1 81 ? -2.296 1.741 5.144 1.00 76.75 81 ARG A N 1
ATOM 663 C CA . ARG A 1 81 ? -1.464 2.908 5.450 1.00 76.75 81 ARG A CA 1
ATOM 664 C C . ARG A 1 81 ? -2.057 3.632 6.655 1.00 76.75 81 ARG A C 1
ATOM 666 O O . ARG A 1 81 ? -3.268 3.846 6.751 1.00 76.75 81 ARG A O 1
ATOM 673 N N . ASP A 1 82 ? -1.164 4.037 7.552 1.00 64.25 82 ASP A N 1
ATOM 674 C CA . ASP A 1 82 ? -1.469 4.519 8.903 1.00 64.25 82 ASP A CA 1
ATOM 675 C C . ASP A 1 82 ? -2.553 5.595 8.980 1.00 64.25 82 ASP A C 1
ATOM 677 O O . ASP A 1 82 ? -3.298 5.626 9.949 1.00 64.25 82 ASP A O 1
ATOM 681 N N . ALA A 1 83 ? -2.703 6.459 7.974 1.00 66.12 83 ALA A N 1
ATOM 682 C CA . ALA A 1 83 ? -3.673 7.553 8.026 1.00 66.12 83 ALA A CA 1
ATOM 683 C C . ALA A 1 83 ? -5.132 7.074 8.172 1.00 66.12 83 ALA A C 1
ATOM 685 O O . ALA A 1 83 ? -5.912 7.705 8.888 1.00 66.12 83 ALA A O 1
ATOM 686 N N . HIS A 1 84 ? -5.511 5.955 7.538 1.00 67.56 84 HIS A N 1
ATOM 687 C CA . HIS A 1 84 ? -6.861 5.406 7.705 1.00 67.56 84 HIS A CA 1
ATOM 688 C C . HIS A 1 84 ? -7.014 4.713 9.064 1.00 67.56 84 HIS A C 1
ATOM 690 O O . HIS A 1 84 ? -8.016 4.910 9.751 1.00 67.56 84 HIS A O 1
ATOM 696 N N . LEU A 1 85 ? -5.991 3.972 9.498 1.00 73.56 85 LEU A N 1
ATOM 697 C CA . LEU A 1 85 ? -5.981 3.311 10.802 1.00 73.56 85 LEU A CA 1
ATOM 698 C C . LEU A 1 85 ? -6.037 4.325 11.951 1.00 73.56 85 LEU A C 1
ATOM 700 O O . LEU A 1 85 ? -6.827 4.148 12.873 1.00 73.56 85 LEU A O 1
ATOM 704 N N . GLN A 1 86 ? -5.304 5.435 11.860 1.00 80.12 86 GLN A N 1
ATOM 705 C CA . GLN A 1 86 ? -5.343 6.530 12.831 1.00 80.12 86 GLN A CA 1
ATOM 706 C C . GLN A 1 86 ? -6.758 7.094 12.988 1.00 80.12 86 GLN A C 1
ATOM 708 O O . GLN A 1 86 ? -7.242 7.227 14.109 1.00 80.12 86 GLN A O 1
ATOM 713 N N . GLN A 1 87 ? -7.457 7.378 11.883 1.00 79.00 87 GLN A N 1
ATOM 714 C CA . GLN A 1 87 ? -8.837 7.877 11.933 1.00 79.00 87 GLN A CA 1
ATOM 715 C C . GLN A 1 87 ? -9.806 6.848 12.527 1.00 79.00 87 GLN A C 1
ATOM 717 O O . GLN A 1 87 ? -10.686 7.212 13.309 1.00 79.00 87 GLN A O 1
ATOM 722 N N . VAL A 1 88 ? -9.631 5.564 12.203 1.00 82.88 88 VAL A N 1
ATOM 723 C CA . VAL A 1 88 ? -10.426 4.475 12.785 1.00 82.88 88 VAL A CA 1
ATOM 724 C C . VAL A 1 88 ? -10.188 4.375 14.291 1.00 82.88 88 VAL A C 1
ATOM 726 O O . VAL A 1 88 ? -11.156 4.325 15.046 1.00 82.88 88 VAL A O 1
ATOM 729 N N . TYR A 1 89 ? -8.938 4.416 14.757 1.00 85.44 89 TYR A N 1
ATOM 730 C CA . TYR A 1 89 ? -8.628 4.382 16.188 1.00 85.44 89 TYR A CA 1
ATOM 731 C C . TYR A 1 89 ? -9.139 5.630 16.917 1.00 85.44 89 TYR A C 1
ATOM 733 O O . TYR A 1 89 ? -9.719 5.507 17.992 1.00 85.44 89 TYR A O 1
ATOM 741 N N . GLN A 1 90 ? -9.040 6.819 16.315 1.00 86.25 90 GLN A N 1
ATOM 742 C CA . GLN A 1 90 ? -9.647 8.038 16.864 1.00 86.25 90 GLN A CA 1
ATOM 743 C C . GLN A 1 90 ? -11.171 7.910 17.007 1.00 86.25 90 GLN A C 1
ATOM 745 O O . GLN A 1 90 ? -11.736 8.324 18.021 1.00 86.25 90 GLN A O 1
ATOM 750 N N . ALA A 1 91 ? -11.851 7.320 16.018 1.00 85.25 91 ALA A N 1
ATOM 751 C CA . ALA A 1 91 ? -13.284 7.049 16.098 1.00 85.25 91 ALA A CA 1
ATOM 752 C C . ALA A 1 91 ? -13.608 5.997 17.173 1.00 85.25 91 ALA A C 1
ATOM 754 O O . ALA A 1 91 ? -14.561 6.179 17.932 1.00 85.25 91 ALA A O 1
ATOM 755 N N . GLN A 1 92 ? -12.791 4.943 17.290 1.00 87.00 92 GLN A N 1
ATOM 756 C CA . GLN A 1 92 ? -12.941 3.914 18.320 1.00 87.00 92 GLN A CA 1
ATOM 757 C C . GLN A 1 92 ? -12.830 4.511 19.724 1.00 87.00 92 GLN A C 1
ATOM 759 O O . GLN A 1 92 ? -13.743 4.282 20.510 1.00 87.00 92 GLN A O 1
ATOM 764 N N . ILE A 1 93 ? -11.817 5.347 20.003 1.00 87.00 93 ILE A N 1
ATOM 765 C CA . ILE A 1 93 ? -11.662 6.062 21.286 1.00 87.00 93 ILE A CA 1
ATOM 766 C C . ILE A 1 93 ? -12.918 6.882 21.608 1.00 87.00 93 ILE A C 1
ATOM 768 O O . ILE A 1 93 ? -13.447 6.784 22.710 1.00 87.00 93 ILE A O 1
ATOM 772 N N . LYS A 1 94 ? -13.450 7.643 20.640 1.00 84.88 94 LYS A N 1
ATOM 773 C CA . LYS A 1 94 ? -14.656 8.472 20.842 1.00 84.88 94 LYS A CA 1
ATOM 774 C C . LYS A 1 94 ? -15.925 7.661 21.098 1.00 84.88 94 LYS A C 1
ATOM 776 O O . LYS A 1 94 ? -16.808 8.115 21.816 1.00 84.88 94 LYS A O 1
ATOM 781 N N . SER A 1 95 ? -16.037 6.487 20.481 1.00 82.88 95 SER A N 1
ATOM 782 C CA . SER A 1 95 ? -17.176 5.579 20.666 1.00 82.88 95 SER A CA 1
ATOM 783 C C . SER A 1 95 ? -17.051 4.690 21.906 1.00 82.88 95 SER A C 1
ATOM 785 O O . SER A 1 95 ? -17.981 3.953 22.240 1.00 82.88 95 SER A O 1
ATOM 787 N N . ARG A 1 96 ? -15.889 4.714 22.568 1.00 84.31 96 ARG A N 1
ATOM 788 C CA . ARG A 1 96 ? -15.566 3.804 23.655 1.00 84.31 96 ARG A CA 1
ATOM 789 C C . ARG A 1 96 ? -16.247 4.263 24.937 1.00 84.31 96 ARG A C 1
ATOM 791 O O . ARG A 1 96 ? -16.062 5.382 25.388 1.00 84.31 96 ARG A O 1
ATOM 798 N N . VAL A 1 97 ? -17.025 3.366 25.532 1.00 81.88 97 VAL A N 1
ATOM 799 C CA . VAL A 1 97 ? -17.709 3.565 26.816 1.00 81.88 97 VAL A CA 1
ATOM 800 C C . VAL A 1 97 ? -17.408 2.356 27.693 1.00 81.88 97 VAL A C 1
ATOM 802 O O . VAL A 1 97 ? -17.258 1.246 27.166 1.00 81.88 97 VAL A O 1
ATOM 805 N N . GLN A 1 98 ? -17.276 2.555 29.005 1.00 81.50 98 GLN A N 1
ATOM 806 C CA . GLN A 1 98 ? -17.021 1.457 29.935 1.00 81.50 98 GLN A CA 1
ATOM 807 C C . GLN A 1 98 ? -18.202 0.478 29.923 1.00 81.50 98 GLN A C 1
ATOM 809 O O . GLN A 1 98 ? -19.357 0.872 30.102 1.00 81.50 98 GLN A O 1
ATOM 814 N N . LYS A 1 99 ? -17.930 -0.814 29.711 1.00 83.00 99 LYS A N 1
ATOM 815 C CA . LYS A 1 99 ? -18.975 -1.847 29.753 1.00 83.00 99 LYS A CA 1
ATOM 816 C C . LYS A 1 99 ? -19.271 -2.240 31.202 1.00 83.00 99 LYS A C 1
ATOM 818 O O . LYS A 1 99 ? -18.371 -2.286 32.030 1.00 83.00 99 LYS A O 1
ATOM 823 N N . ALA A 1 100 ? -20.516 -2.617 31.500 1.00 76.50 100 ALA A N 1
ATOM 824 C CA . ALA A 1 100 ? -20.933 -2.989 32.860 1.00 76.50 100 ALA A CA 1
ATOM 825 C C . ALA A 1 100 ? -20.174 -4.198 33.455 1.00 76.50 100 ALA A C 1
ATOM 827 O O . ALA A 1 100 ? -20.084 -4.324 34.671 1.00 76.50 100 ALA A O 1
ATOM 828 N N . ALA A 1 101 ? -19.641 -5.080 32.604 1.00 83.00 101 ALA A N 1
ATOM 829 C CA . ALA A 1 101 ? -18.879 -6.269 32.998 1.00 83.00 101 ALA A CA 1
ATOM 830 C C . ALA A 1 101 ? -17.351 -6.080 32.914 1.00 83.00 101 ALA A C 1
ATOM 832 O O . ALA A 1 101 ? -16.611 -7.024 33.165 1.00 83.00 101 ALA A O 1
ATOM 833 N N . GLU A 1 102 ? -16.884 -4.897 32.515 1.00 83.50 102 GLU A N 1
ATOM 834 C CA . GLU A 1 102 ? -15.468 -4.602 32.305 1.00 83.50 102 GLU A CA 1
ATOM 835 C C . GLU A 1 102 ? -14.872 -3.904 33.528 1.00 83.50 102 GLU A C 1
ATOM 837 O O . GLU A 1 102 ? -15.444 -2.945 34.062 1.00 83.50 102 GLU A O 1
ATOM 842 N N . SER A 1 103 ? -13.703 -4.370 33.969 1.00 86.56 103 SER A N 1
ATOM 843 C CA . SER A 1 103 ? -12.994 -3.721 35.066 1.00 86.56 103 SER A CA 1
ATOM 844 C C . SER A 1 103 ? -12.433 -2.365 34.634 1.00 86.56 103 SER A C 1
ATOM 846 O O . SER A 1 103 ? -12.111 -2.125 33.470 1.00 86.56 103 SER A O 1
ATOM 848 N N . LEU A 1 104 ? -12.273 -1.460 35.598 1.00 83.69 104 LEU A N 1
ATOM 849 C CA . LEU A 1 104 ? -11.733 -0.129 35.322 1.00 83.69 104 LEU A CA 1
ATOM 850 C C . LEU A 1 104 ? -10.311 -0.185 34.732 1.00 83.69 104 LEU A C 1
ATOM 852 O O . LEU A 1 104 ? -9.971 0.630 33.883 1.00 83.69 104 LEU A O 1
ATOM 856 N N . GLN A 1 105 ? -9.514 -1.170 35.153 1.00 85.62 105 GLN A N 1
ATOM 857 C CA . GLN A 1 105 ? -8.141 -1.383 34.685 1.00 85.62 105 GLN A CA 1
ATOM 858 C C . GLN A 1 105 ? -8.097 -1.902 33.242 1.00 85.62 105 GLN A C 1
ATOM 860 O O . GLN A 1 105 ? -7.256 -1.466 32.461 1.00 85.62 105 GLN A O 1
ATOM 865 N N . GLU A 1 106 ? -9.012 -2.801 32.863 1.00 85.38 106 GLU A N 1
ATOM 866 C CA . GLU A 1 106 ? -9.145 -3.258 31.472 1.00 85.38 106 GLU A CA 1
ATOM 867 C C . GLU A 1 106 ? -9.569 -2.107 30.556 1.00 85.38 106 GLU A C 1
ATOM 869 O O . GLU A 1 106 ? -9.006 -1.940 29.475 1.00 85.38 106 GLU A O 1
ATOM 874 N N . PHE A 1 107 ? -10.500 -1.271 31.023 1.00 85.88 107 PHE A N 1
ATOM 875 C CA . PHE A 1 107 ? -10.951 -0.089 30.296 1.00 85.88 107 PHE A CA 1
ATOM 876 C C . PHE A 1 107 ? -9.823 0.934 30.087 1.00 85.88 107 PHE A C 1
ATOM 878 O O . PHE A 1 107 ? -9.609 1.400 28.969 1.00 85.88 107 PHE A O 1
ATOM 885 N N . GLU A 1 108 ? -9.067 1.253 31.140 1.00 86.19 108 GLU A N 1
ATOM 886 C CA . GLU A 1 108 ? -7.902 2.144 31.068 1.00 86.19 108 GLU A CA 1
ATOM 887 C C . GLU A 1 108 ? -6.840 1.614 30.093 1.00 86.19 108 GLU A C 1
ATOM 889 O O . GLU A 1 108 ? -6.374 2.346 29.216 1.00 86.19 108 GLU A O 1
ATOM 894 N N . ALA A 1 109 ? -6.485 0.330 30.209 1.00 88.19 109 ALA A N 1
ATOM 895 C CA . ALA A 1 109 ? -5.484 -0.297 29.353 1.00 88.19 109 ALA A CA 1
ATOM 896 C C . ALA A 1 109 ? -5.897 -0.279 27.871 1.00 88.19 109 ALA A C 1
ATOM 898 O O . ALA A 1 109 ? -5.057 -0.049 26.995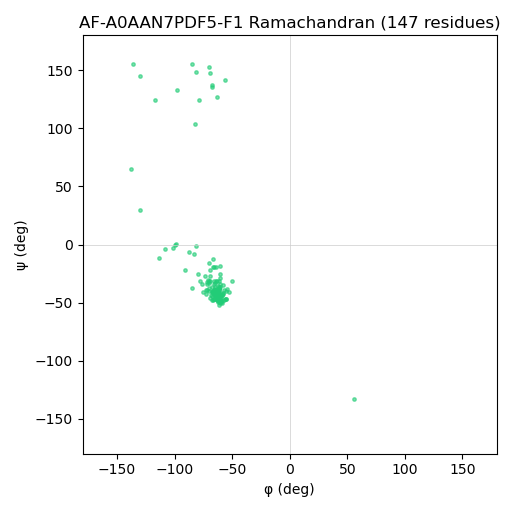 1.00 88.19 109 ALA A O 1
ATOM 899 N N . ASP A 1 110 ? -7.184 -0.485 27.583 1.00 88.75 110 ASP A N 1
ATOM 900 C CA . ASP A 1 110 ? -7.729 -0.436 26.226 1.00 88.75 110 ASP A CA 1
ATOM 901 C C . ASP A 1 110 ? -7.696 0.993 25.650 1.00 88.75 110 ASP A C 1
ATOM 903 O O . ASP A 1 110 ? -7.231 1.194 24.526 1.00 88.75 110 ASP A O 1
ATOM 907 N N . ILE A 1 111 ? -8.077 2.010 26.435 1.00 87.56 111 ILE A N 1
ATOM 908 C CA . ILE A 1 111 ? -7.982 3.428 26.036 1.00 87.56 111 ILE A CA 1
ATOM 909 C C . ILE A 1 111 ? -6.528 3.840 25.773 1.00 87.56 111 ILE A C 1
ATOM 911 O O . ILE A 1 111 ? -6.239 4.461 24.745 1.00 87.56 111 ILE A O 1
ATOM 915 N N . ALA A 1 112 ? -5.591 3.465 26.647 1.00 88.06 112 ALA A N 1
ATOM 916 C CA . ALA A 1 112 ? -4.171 3.771 26.472 1.00 88.06 112 ALA A CA 1
ATOM 917 C C . ALA A 1 112 ? -3.596 3.115 25.204 1.00 88.06 112 ALA A C 1
ATOM 919 O O . ALA A 1 112 ? -2.872 3.752 24.430 1.00 88.06 112 ALA A O 1
ATOM 920 N N . LYS A 1 113 ? -3.969 1.856 24.940 1.00 89.69 113 LYS A N 1
ATOM 921 C CA . LYS A 1 113 ? -3.587 1.136 23.721 1.00 89.69 113 LYS A CA 1
ATOM 922 C C . LYS A 1 113 ? -4.144 1.813 22.468 1.00 89.69 113 LYS A C 1
ATOM 924 O O . LYS A 1 113 ? -3.388 2.058 21.530 1.00 89.69 113 LYS A O 1
ATOM 929 N N . LEU A 1 114 ? -5.438 2.131 22.450 1.00 88.31 114 LEU A N 1
ATOM 930 C CA . LEU A 1 114 ? -6.080 2.805 21.320 1.00 88.31 114 LEU A CA 1
ATOM 931 C C . LEU A 1 114 ? -5.472 4.190 21.065 1.00 88.31 114 LEU A C 1
ATOM 933 O O . LEU A 1 114 ? -5.257 4.553 19.912 1.00 88.31 114 LEU A O 1
ATOM 937 N N . THR A 1 115 ? -5.121 4.930 22.119 1.00 88.31 115 THR A N 1
ATOM 938 C CA . THR A 1 115 ? -4.482 6.254 22.018 1.00 88.31 115 THR A CA 1
ATOM 939 C C . THR A 1 115 ? -3.108 6.169 21.354 1.00 88.31 115 THR A C 1
ATOM 941 O O . THR A 1 115 ? -2.812 6.948 20.448 1.00 88.31 115 THR A O 1
ATOM 944 N N . ARG A 1 116 ? -2.294 5.168 21.718 1.00 87.56 116 ARG A N 1
ATOM 945 C CA . ARG A 1 116 ? -1.008 4.894 21.051 1.00 87.56 116 ARG A CA 1
ATOM 946 C C . ARG A 1 116 ? -1.168 4.539 19.575 1.00 87.56 116 ARG A C 1
ATOM 948 O O . ARG A 1 116 ? -0.384 4.995 18.751 1.00 87.56 116 ARG A O 1
ATOM 955 N N . LEU A 1 117 ? -2.187 3.749 19.242 1.00 86.19 117 LEU A N 1
ATOM 956 C CA . LEU A 1 117 ? -2.474 3.359 17.860 1.00 86.19 117 LEU A CA 1
ATOM 957 C C . LEU A 1 117 ? -3.028 4.526 17.022 1.00 86.19 117 LEU A C 1
ATOM 959 O O . LEU A 1 117 ? -2.745 4.622 15.830 1.00 86.19 117 LEU A O 1
ATOM 963 N N . ALA A 1 118 ? -3.781 5.438 17.639 1.00 85.88 118 ALA A N 1
ATOM 964 C CA . ALA A 1 118 ? -4.329 6.631 16.997 1.00 85.88 118 ALA A CA 1
ATOM 965 C C . ALA A 1 118 ? -3.279 7.720 16.717 1.00 85.88 118 ALA A C 1
ATOM 967 O O . ALA A 1 118 ? -3.462 8.513 15.792 1.00 85.88 118 ALA A O 1
ATOM 968 N N . TYR A 1 119 ? -2.200 7.769 17.506 1.00 85.06 119 TYR A N 1
ATOM 969 C CA . TYR A 1 119 ? -1.180 8.821 17.448 1.00 85.06 119 TYR A CA 1
ATOM 970 C C . TYR A 1 119 ? 0.251 8.252 17.560 1.00 85.06 119 TYR A C 1
ATOM 972 O O . TYR A 1 119 ? 0.970 8.573 18.507 1.00 85.06 119 TYR A O 1
ATOM 980 N N . PRO A 1 120 ? 0.714 7.444 16.587 1.00 81.38 120 PRO A N 1
ATOM 981 C CA . PRO A 1 120 ? 2.005 6.750 16.668 1.00 81.38 120 PRO A CA 1
ATOM 982 C C . PRO A 1 120 ? 3.228 7.683 16.662 1.00 81.38 120 PRO A C 1
ATOM 984 O O . PRO A 1 120 ? 4.314 7.276 17.059 1.00 81.38 120 PRO A O 1
ATOM 987 N N . THR A 1 121 ? 3.073 8.930 16.210 1.00 84.50 121 THR A N 1
ATOM 988 C CA . THR A 1 121 ? 4.155 9.926 16.127 1.00 84.50 121 THR A CA 1
ATOM 989 C C . THR A 1 121 ? 4.155 10.934 17.279 1.00 84.50 121 THR A C 1
ATOM 991 O O . THR A 1 121 ? 4.972 11.854 17.274 1.00 84.50 121 THR A O 1
ATOM 994 N N . ALA A 1 122 ? 3.217 10.836 18.226 1.00 84.81 122 ALA A N 1
ATOM 995 C CA . ALA A 1 122 ? 3.121 11.774 19.341 1.00 84.81 122 ALA A CA 1
ATOM 996 C C . ALA A 1 122 ? 4.043 11.376 20.508 1.00 84.81 122 ALA A C 1
ATOM 998 O O . ALA A 1 122 ? 4.405 10.211 20.655 1.00 84.81 122 ALA A O 1
ATOM 999 N N . SER A 1 123 ? 4.438 12.344 21.344 1.00 88.12 123 SER A N 1
ATOM 1000 C CA . SER A 1 123 ? 5.296 12.074 22.506 1.00 88.12 123 SER A CA 1
ATOM 1001 C C . SER A 1 123 ? 4.556 11.269 23.576 1.00 88.12 123 SER A C 1
ATOM 1003 O O . SER A 1 123 ? 3.364 11.481 23.792 1.00 88.12 123 SER A O 1
ATOM 1005 N N . ASP A 1 124 ? 5.268 10.409 24.310 1.00 85.88 124 ASP A N 1
ATOM 1006 C CA . ASP A 1 124 ? 4.669 9.604 25.389 1.00 85.88 124 ASP A CA 1
ATOM 1007 C C . ASP A 1 124 ? 3.937 10.473 26.428 1.00 85.88 124 ASP A C 1
ATOM 1009 O O . ASP A 1 124 ? 2.830 10.144 26.840 1.00 85.88 124 ASP A O 1
ATOM 1013 N N . THR A 1 125 ? 4.486 11.643 26.768 1.00 87.12 125 THR A N 1
ATOM 1014 C CA . THR A 1 125 ? 3.848 12.603 27.686 1.00 87.12 125 THR A CA 1
ATOM 1015 C C . THR A 1 125 ? 2.505 13.128 27.178 1.00 87.12 125 THR A C 1
ATOM 1017 O O . THR A 1 125 ? 1.572 13.301 27.959 1.00 87.12 125 THR A O 1
ATOM 1020 N N . PHE A 1 126 ? 2.386 13.373 25.872 1.00 86.75 126 PHE A N 1
ATOM 1021 C CA . PHE A 1 126 ? 1.137 13.810 25.254 1.00 86.75 126 PHE A CA 1
ATOM 1022 C C . PHE A 1 126 ? 0.130 12.658 25.192 1.00 86.75 126 PHE A C 1
ATOM 1024 O O . PHE A 1 126 ? -1.052 12.860 25.457 1.00 86.75 126 PHE A O 1
ATOM 1031 N N . LEU A 1 127 ? 0.601 11.444 24.889 1.00 88.19 127 LEU A N 1
ATOM 1032 C CA . LEU A 1 127 ? -0.230 10.241 24.855 1.00 88.19 127 LEU A CA 1
ATOM 1033 C C . LEU A 1 127 ? -0.822 9.914 26.229 1.00 88.19 127 LEU A C 1
ATOM 1035 O O . LEU A 1 127 ? -2.008 9.608 26.309 1.00 88.19 127 LEU A O 1
ATOM 1039 N N . GLU A 1 128 ? -0.036 10.019 27.302 1.00 86.44 128 GLU A N 1
ATOM 1040 C CA . GLU A 1 128 ? -0.514 9.818 28.676 1.00 86.44 128 GLU A CA 1
ATOM 1041 C C . GLU A 1 128 ? -1.583 10.846 29.060 1.00 86.44 128 GLU A C 1
ATOM 1043 O O . GLU A 1 128 ? -2.651 10.482 29.552 1.00 86.44 128 GLU A O 1
ATOM 1048 N N . GLN A 1 129 ? -1.343 12.131 28.780 1.00 88.69 129 GLN A N 1
ATOM 1049 C CA . GLN A 1 129 ? -2.318 13.190 29.055 1.00 88.69 129 GLN A CA 1
ATOM 1050 C C . GLN A 1 129 ? -3.619 12.989 28.273 1.00 88.69 129 GLN A C 1
ATOM 1052 O O . GLN A 1 129 ? -4.709 13.120 28.835 1.00 88.69 129 GLN A O 1
ATOM 1057 N N . LEU A 1 130 ? -3.511 12.629 26.994 1.00 87.88 130 LEU A N 1
ATOM 1058 C CA . LEU A 1 130 ? -4.659 12.373 26.134 1.00 87.88 130 LEU A CA 1
ATOM 1059 C C . LEU A 1 130 ? -5.444 11.133 26.585 1.00 87.88 130 LEU A C 1
ATOM 1061 O O . LEU A 1 130 ? -6.675 11.162 26.600 1.00 87.88 130 LEU A O 1
ATOM 1065 N N . ALA A 1 131 ? -4.760 10.065 27.002 1.00 86.00 131 ALA A N 1
ATOM 1066 C CA . ALA A 1 131 ? -5.397 8.864 27.539 1.00 86.00 131 ALA A CA 1
ATOM 1067 C C . ALA A 1 131 ? -6.173 9.166 28.833 1.00 86.00 131 ALA A C 1
ATOM 1069 O O . ALA A 1 131 ? -7.322 8.753 28.970 1.00 86.00 131 ALA A O 1
ATOM 1070 N N . ILE A 1 132 ? -5.596 9.952 29.750 1.00 86.69 132 ILE A N 1
ATOM 1071 C CA . ILE A 1 132 ? -6.275 10.372 30.988 1.00 86.69 132 ILE A CA 1
ATOM 1072 C C . ILE A 1 132 ? -7.511 11.217 30.665 1.00 86.69 132 ILE A C 1
ATOM 1074 O O . ILE A 1 132 ? -8.591 10.971 31.205 1.00 86.69 132 ILE A O 1
ATOM 1078 N N . GLN A 1 133 ? -7.376 12.201 29.772 1.00 85.44 133 GLN A N 1
ATOM 1079 C CA . GLN A 1 133 ? -8.486 13.074 29.399 1.00 85.44 133 GLN A CA 1
ATOM 1080 C C . GLN A 1 133 ? -9.635 12.281 28.762 1.00 85.44 133 GLN A C 1
ATOM 1082 O O . GLN A 1 133 ? -10.787 12.408 29.178 1.00 85.44 133 GLN A O 1
ATOM 1087 N N . THR A 1 134 ? -9.320 11.420 27.794 1.00 83.81 134 THR A N 1
ATOM 1088 C CA . THR A 1 134 ? -10.321 10.596 27.102 1.00 83.81 134 THR A CA 1
ATOM 1089 C C . THR A 1 134 ? -10.986 9.592 28.041 1.00 83.81 134 THR A C 1
ATOM 1091 O O . THR A 1 134 ? -12.196 9.390 27.955 1.00 83.81 134 THR A O 1
ATOM 1094 N N . PHE A 1 135 ? -10.253 9.019 28.997 1.00 83.56 135 PHE A N 1
ATOM 1095 C CA . PHE A 1 135 ? -10.812 8.155 30.038 1.00 83.56 135 PHE A CA 1
ATOM 1096 C C . PHE A 1 135 ? -11.835 8.886 30.928 1.00 83.56 135 PHE A C 1
ATOM 1098 O O . PHE A 1 135 ? -12.913 8.357 31.219 1.00 83.56 135 PHE A O 1
ATOM 1105 N N . VAL A 1 136 ? -11.546 10.123 31.341 1.00 82.75 136 VAL A N 1
ATOM 1106 C CA . VAL A 1 136 ? -12.485 10.931 32.141 1.00 82.75 136 VAL A CA 1
ATOM 1107 C C . VAL A 1 136 ? -13.734 11.283 31.325 1.00 82.75 136 VAL A C 1
ATOM 1109 O O . VAL A 1 136 ? -14.854 11.065 31.785 1.00 82.75 136 VAL A O 1
ATOM 1112 N N . GLU A 1 137 ? -13.571 11.739 30.083 1.00 81.38 137 GLU A N 1
ATOM 1113 C CA . GLU A 1 137 ? -14.694 12.116 29.211 1.00 81.38 137 GLU A CA 1
ATOM 1114 C C . GLU A 1 137 ? -15.630 10.927 28.897 1.00 81.38 137 GLU A C 1
ATOM 1116 O O . GLU A 1 137 ? -16.862 11.046 28.926 1.00 81.38 137 GLU A O 1
ATOM 1121 N N . THR A 1 138 ? -15.062 9.746 28.646 1.00 75.06 138 THR A N 1
ATOM 1122 C CA . THR A 1 138 ? -15.814 8.521 28.307 1.00 75.06 138 THR A CA 1
ATOM 1123 C C . THR A 1 138 ? -16.427 7.818 29.527 1.00 75.06 138 THR A C 1
ATOM 1125 O O . THR A 1 138 ? -17.464 7.156 29.421 1.00 75.06 138 THR A O 1
ATOM 1128 N N . SER A 1 139 ? -15.861 7.998 30.723 1.00 71.94 139 SER A N 1
ATOM 1129 C CA . SER A 1 139 ? -16.460 7.501 31.971 1.00 71.94 139 SER A CA 1
ATOM 1130 C C . SER A 1 139 ? -17.611 8.388 32.473 1.00 71.94 139 SER A C 1
ATOM 1132 O O . SER A 1 139 ? -18.588 7.887 33.037 1.00 71.94 139 SER A O 1
ATOM 1134 N N . GLU A 1 140 ? -17.572 9.700 32.221 1.00 63.09 140 GLU A N 1
ATOM 1135 C CA . GLU A 1 140 ? -18.656 10.623 32.585 1.00 63.09 140 GLU A CA 1
ATOM 1136 C C . GLU A 1 140 ? -19.916 10.482 31.721 1.00 63.09 140 GLU A C 1
ATOM 1138 O O . GLU A 1 140 ? -21.036 10.655 32.211 1.00 63.09 140 GLU A O 1
ATOM 1143 N N . THR A 1 141 ? -19.765 10.163 30.436 1.00 57.34 141 THR A N 1
ATOM 1144 C CA . THR A 1 141 ? -20.896 9.931 29.517 1.00 57.34 141 THR A CA 1
ATOM 1145 C C . THR A 1 141 ? -21.739 8.723 29.936 1.00 57.34 141 THR A C 1
ATOM 1147 O O . THR A 1 141 ? -22.966 8.773 29.831 1.00 57.34 141 THR A O 1
ATOM 1150 N N . THR A 1 142 ? -21.120 7.711 30.551 1.00 53.78 142 THR A N 1
ATOM 1151 C CA . THR A 1 142 ? -21.820 6.581 31.192 1.00 53.78 142 THR A CA 1
ATOM 1152 C C . THR A 1 142 ? -22.774 7.056 32.295 1.00 53.78 142 THR A C 1
ATOM 1154 O O . THR A 1 142 ? -23.927 6.632 32.345 1.00 53.78 142 THR A O 1
ATOM 1157 N N . LYS A 1 143 ? -22.341 8.003 33.141 1.00 54.00 143 LYS A N 1
ATOM 1158 C CA . LYS A 1 143 ? -23.156 8.545 34.248 1.00 54.00 143 LYS A CA 1
ATOM 1159 C C . LYS A 1 143 ? -24.302 9.439 33.766 1.00 54.00 143 LYS A C 1
ATOM 1161 O O . LYS A 1 143 ? -25.341 9.508 34.417 1.00 54.00 143 LYS A O 1
ATOM 1166 N N . ARG A 1 144 ? -24.133 10.129 32.629 1.00 49.47 144 ARG A N 1
ATOM 1167 C CA . ARG A 1 144 ? -25.193 10.949 32.009 1.00 49.47 144 ARG A CA 1
ATOM 1168 C C . ARG A 1 144 ? -26.239 10.095 31.281 1.00 49.47 144 ARG A C 1
ATOM 1170 O O . ARG A 1 144 ? -27.415 10.442 31.318 1.00 49.47 144 ARG A O 1
ATOM 1177 N N . SER A 1 145 ? -25.845 8.966 30.684 1.00 47.16 145 SER A N 1
ATOM 1178 C CA . SER A 1 145 ? -26.773 8.042 30.012 1.00 47.16 145 SER A CA 1
ATOM 1179 C C . SER A 1 145 ? -27.709 7.307 30.979 1.00 47.16 145 SER A C 1
ATOM 1181 O O . SER A 1 145 ? -28.812 6.947 30.585 1.00 47.16 145 SER A O 1
ATOM 1183 N N . THR A 1 146 ? -27.313 7.103 32.239 1.00 51.25 146 THR A N 1
ATOM 1184 C CA . THR A 1 146 ? -28.164 6.479 33.271 1.00 51.25 146 THR A CA 1
ATOM 1185 C C . THR A 1 146 ? -29.164 7.443 33.921 1.00 51.25 146 THR A C 1
ATOM 1187 O O . THR A 1 146 ? -29.916 7.028 34.794 1.00 51.25 146 THR A O 1
ATOM 1190 N N . LEU A 1 147 ? -29.164 8.728 33.544 1.00 48.56 147 LEU A N 1
ATOM 1191 C CA . LEU A 1 147 ? -30.052 9.753 34.117 1.00 48.56 147 LEU A CA 1
ATOM 1192 C C . LEU A 1 147 ? -31.266 10.092 33.231 1.00 48.56 147 LEU A C 1
ATOM 1194 O O . LEU A 1 147 ? -32.115 10.872 33.651 1.00 48.56 147 LEU A O 1
ATOM 1198 N N . TYR A 1 148 ? -31.372 9.497 32.039 1.00 47.09 148 TYR A N 1
ATOM 1199 C CA . TYR A 1 148 ? -32.505 9.660 31.113 1.00 47.09 148 TYR A CA 1
ATOM 1200 C C . TYR A 1 148 ? -33.063 8.310 30.613 1.00 47.09 148 TYR A C 1
ATOM 1202 O O . TYR A 1 148 ? -33.547 8.224 29.485 1.00 47.09 148 TYR A O 1
ATOM 1210 N N . GLY A 1 149 ? -32.963 7.258 31.433 1.00 41.66 149 GLY A N 1
ATOM 1211 C CA . GLY A 1 149 ? -33.565 5.941 31.191 1.00 41.66 149 GLY A CA 1
ATOM 1212 C C . GLY A 1 149 ? -34.660 5.641 32.198 1.00 41.66 149 GLY A C 1
ATOM 1213 O O . GLY A 1 149 ? -34.390 5.849 33.401 1.00 41.66 149 GLY A O 1
#

Organism: NCBI:txid1421715

Mean predicted aligned error: 13.21 Å

Radius of gyration: 31.17 Å; Cα contacts (8 Å, |Δi|>4): 76; chains: 1; bounding box: 70×33×92 Å

Sequence (149 aa):
MLNLKEEICESVNDKIEEVEEEVEKKLREKMQLFEERINQMNSTSLIVSLRGEALGVLQTVPDHLQENYELLISRLEMRYRDAHLQQVYQAQIKSRVQKAAESLQEFEADIAKLTRLAYPTASDTFLEQLAIQTFVETSETTKRSTLYG

Nearest PDB structures (foldseek):
  4rd9-assembly1_A  TM=3.106E-01  e=9.452E+00  Homo sapiens
  3umk-assembly1_A  TM=2.251E-01  e=8.921E+00  Homo sapiens

pLDDT: mean 84.09, std 11.13, range [41.66, 97.62]

Solvent-accessible surface area (backbone atoms only — not comparable to full-atom values): 8306 Å² total; per-residue (Å²): 117,68,68,63,54,53,56,50,49,51,59,50,49,55,52,47,52,54,50,51,53,52,49,51,50,51,49,52,55,50,50,52,55,50,50,52,52,49,35,42,52,51,19,53,52,49,61,74,66,48,54,72,76,62,41,56,53,52,78,78,44,61,77,92,51,54,57,37,33,70,57,51,50,52,53,48,41,65,69,67,36,61,73,51,50,20,54,51,29,50,50,47,60,74,70,45,60,80,51,95,90,56,52,72,65,60,50,51,53,50,46,45,51,37,42,47,60,35,42,77,87,59,55,69,72,57,48,53,53,49,30,55,51,51,51,53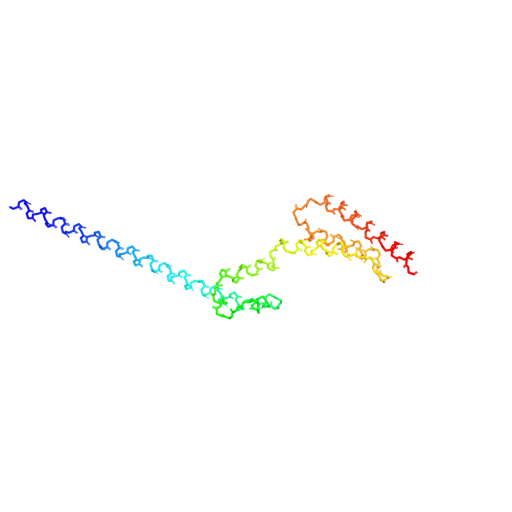,58,29,54,50,50,57,62,57,59,68,72,81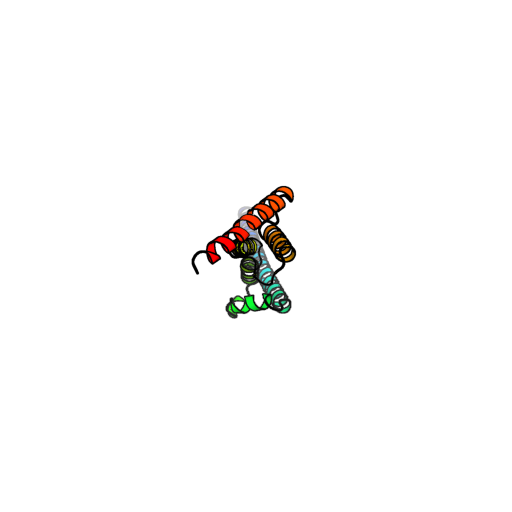,111

Foldseek 3Di:
DVVVVVVVVVVVVVVVVVVVVVVVVVVVVVVVVVVLVVLQVQLVVVCVPDDDVLVVLVVVPPPVCSSGNVVSVVSSCVVPPLVVQLVVLVVCLVVDADDPPDDLVNSLVSLLVSLCSNCVPDDPVVSVVVSVVSSVVRHVVVVVVVVPD